Protein AF-A0A6F9B3K7-F1 (afdb_monomer_lite)

Secondary structure (DSSP, 8-state):
-HHHHHHHT--PPPPPHHHHHHHHTT--HHHIIIIIIHHH-S---TTSTTTTS-S-PPSTTEEEEEEEEEEEETTEEEEEEEEEEEESTT-S--EEEEEE------PPPTT-PPP--IIIIIHHHHHHHHHTT--SS-EEEEEES--S-SSS-BTTB-

Sequence (158 aa):
MEHLSVQIGHKPSTLSSSDITRVLSHTDLNQMWQRDLRPLLVSRYPISAAHLEHPGSPRAGWDVKEDTFESHTPYGPMTFNNIIATLNPSAKRRLVLACHYDSKYYPPQWHGREFLGATDSAVPCAMMLELGSNPNLSLQLLFFDGEEALFQWTSTDS

Radius of gyration: 18.07 Å; chains: 1; bounding box: 39×31×52 Å

Foldseek 3Di:
DVVVVVVVPDDDDDDDPVRVVVVVVLFDVVCLVVPQQVLLQDQQAFPDPSVVVPSDAADPQWDKDWDWDWAQAPVGIGIWIKIKTKHPPVDPDAAEDEAASHWADDPQDPVRDDGRCNVPPSVSRSVVSSVSNDRDGTYMYMHGHQPAFNPDDDPRRD

pLDDT: mean 87.32, std 11.08, range [49.41, 98.12]

Structure (mmCIF, N/CA/C/O backbone):
data_AF-A0A6F9B3K7-F1
#
_entry.id   AF-A0A6F9B3K7-F1
#
loop_
_atom_site.group_PDB
_atom_site.id
_atom_site.type_symbol
_atom_site.label_atom_id
_atom_site.label_alt_id
_atom_site.label_comp_id
_atom_site.label_asym_id
_atom_site.label_entity_id
_atom_site.label_seq_id
_atom_site.pdbx_PDB_ins_code
_atom_site.Cartn_x
_atom_site.Cartn_y
_atom_site.Cartn_z
_atom_site.occupancy
_atom_site.B_iso_or_equiv
_atom_site.auth_seq_id
_atom_site.auth_comp_id
_atom_site.auth_asym_id
_atom_site.auth_atom_id
_atom_site.pdbx_PDB_model_num
ATOM 1 N N . MET A 1 1 ? 6.388 15.200 24.814 1.00 49.41 1 MET A N 1
ATOM 2 C CA . MET A 1 1 ? 6.540 14.109 25.807 1.00 49.41 1 MET A CA 1
ATOM 3 C C . MET A 1 1 ? 5.223 13.389 26.114 1.00 49.41 1 MET A C 1
ATOM 5 O O . MET A 1 1 ? 5.245 12.172 26.202 1.00 49.41 1 MET A O 1
ATOM 9 N N . GLU A 1 2 ? 4.082 14.082 26.200 1.00 56.59 2 GLU A N 1
ATOM 10 C CA . GLU A 1 2 ? 2.778 13.498 26.587 1.00 56.59 2 GLU A CA 1
ATOM 11 C C . GLU A 1 2 ? 2.146 12.527 25.559 1.00 56.59 2 GLU A C 1
ATOM 13 O O . GLU A 1 2 ? 1.452 11.591 25.932 1.00 56.59 2 GLU A O 1
ATOM 18 N N . HIS A 1 3 ? 2.417 12.680 24.257 1.00 54.09 3 HIS A N 1
ATOM 19 C CA . HIS A 1 3 ? 1.886 11.764 23.230 1.00 54.09 3 HIS A CA 1
ATOM 20 C C . HIS A 1 3 ? 2.595 10.396 23.187 1.00 54.09 3 HIS A C 1
ATOM 22 O O . HIS A 1 3 ? 1.950 9.377 22.935 1.00 54.09 3 HIS A O 1
ATOM 28 N N . LEU A 1 4 ? 3.906 10.361 23.463 1.00 59.66 4 LEU A N 1
ATOM 29 C CA . LEU A 1 4 ? 4.708 9.129 23.479 1.00 59.66 4 LEU A CA 1
ATOM 30 C C . LEU A 1 4 ? 4.330 8.218 24.655 1.00 59.66 4 LEU A C 1
ATOM 32 O O . LEU A 1 4 ? 4.249 7.003 24.486 1.00 59.66 4 LEU A O 1
ATOM 36 N N . SER A 1 5 ? 4.035 8.789 25.827 1.00 62.00 5 SER A N 1
ATOM 37 C CA . SER A 1 5 ? 3.675 8.014 27.022 1.00 62.00 5 SER A CA 1
ATOM 38 C C . SER A 1 5 ? 2.374 7.220 26.846 1.00 62.00 5 SER A C 1
ATOM 40 O O . SER A 1 5 ? 2.282 6.083 27.305 1.00 62.00 5 SER A O 1
ATOM 42 N N . VAL A 1 6 ? 1.390 7.763 26.120 1.00 67.94 6 VAL A N 1
ATOM 43 C CA . VAL A 1 6 ? 0.101 7.091 25.869 1.00 67.94 6 VAL A CA 1
ATOM 44 C C . VAL A 1 6 ? 0.221 5.972 24.823 1.00 67.94 6 VAL A C 1
ATOM 46 O O . VAL A 1 6 ? -0.497 4.976 24.908 1.00 67.94 6 VAL A O 1
ATOM 49 N N . GLN A 1 7 ? 1.126 6.092 23.842 1.00 71.00 7 GLN A N 1
ATOM 50 C CA . GLN A 1 7 ? 1.404 4.999 22.901 1.00 71.00 7 GLN A CA 1
ATOM 51 C C . GLN A 1 7 ? 2.060 3.811 23.605 1.00 71.00 7 GLN A C 1
ATOM 53 O O . GLN A 1 7 ? 1.611 2.682 23.429 1.00 71.00 7 GLN A O 1
ATOM 58 N N . ILE A 1 8 ? 3.075 4.076 24.429 1.00 82.44 8 ILE A N 1
ATOM 59 C CA . ILE A 1 8 ? 3.829 3.044 25.151 1.00 82.44 8 ILE A CA 1
ATOM 60 C C . ILE A 1 8 ? 2.938 2.318 26.176 1.00 82.44 8 ILE A C 1
ATOM 62 O O . ILE A 1 8 ? 3.109 1.126 26.409 1.00 82.44 8 ILE A O 1
ATOM 66 N N . GLY A 1 9 ? 1.952 3.011 26.755 1.00 85.81 9 GLY A N 1
ATOM 67 C CA . GLY A 1 9 ? 0.989 2.424 27.692 1.00 85.81 9 GLY A CA 1
ATOM 68 C C . GLY A 1 9 ? -0.206 1.699 27.057 1.00 85.81 9 GLY A C 1
ATOM 69 O O . GLY A 1 9 ? -1.027 1.149 27.793 1.00 85.81 9 GLY A O 1
ATOM 70 N N . HIS A 1 10 ? -0.356 1.706 25.726 1.00 85.62 10 HIS A N 1
ATOM 71 C CA . HIS A 1 10 ? -1.509 1.094 25.061 1.00 85.62 10 HIS A CA 1
ATOM 72 C C . HIS A 1 10 ? -1.480 -0.436 25.186 1.00 85.62 10 HIS A C 1
ATOM 74 O O . HIS A 1 10 ? -0.474 -1.071 24.876 1.00 85.62 10 HIS A O 1
ATOM 80 N N . LYS A 1 11 ? -2.601 -1.042 25.592 1.00 88.94 11 LYS A N 1
ATOM 81 C CA . LYS A 1 11 ? -2.744 -2.500 25.710 1.00 88.94 11 LYS A CA 1
ATOM 82 C C . LYS A 1 11 ? -3.744 -3.025 24.678 1.00 88.94 11 LYS A C 1
ATOM 84 O O . LYS A 1 11 ? -4.785 -2.394 24.491 1.00 88.94 11 LYS A O 1
ATOM 89 N N . PRO A 1 12 ? -3.468 -4.162 24.018 1.00 88.56 12 PRO A N 1
ATOM 90 C CA . PRO A 1 12 ? -4.458 -4.802 23.165 1.00 88.56 12 PRO A CA 1
ATOM 91 C C . PRO A 1 12 ? -5.654 -5.264 24.006 1.00 88.56 12 PRO A C 1
ATOM 93 O O . PRO A 1 12 ? -5.498 -5.659 25.162 1.00 88.56 12 PRO A O 1
ATOM 96 N N . SER A 1 13 ? -6.845 -5.230 23.414 1.00 89.19 13 SER A N 1
ATOM 97 C CA . SER A 1 13 ? -8.028 -5.886 23.973 1.00 89.19 13 SER A CA 1
ATOM 98 C C . SER A 1 13 ? -8.194 -7.236 23.289 1.00 89.19 13 SER A C 1
ATOM 100 O O . SER A 1 13 ? -8.336 -7.295 22.068 1.00 89.19 13 SER A O 1
ATOM 102 N N . THR A 1 14 ? -8.129 -8.319 24.059 1.00 93.06 14 THR A N 1
ATOM 103 C CA . THR A 1 14 ? -8.268 -9.677 23.523 1.00 93.06 14 THR A CA 1
ATOM 104 C C . THR A 1 14 ? -9.715 -9.939 23.126 1.00 93.06 14 THR A C 1
ATOM 106 O O . THR A 1 14 ? -10.632 -9.685 23.905 1.00 93.06 14 THR A O 1
ATOM 109 N N . LEU A 1 15 ? -9.913 -10.465 21.919 1.00 91.81 15 LEU A N 1
ATOM 110 C CA . LEU A 1 15 ? -11.227 -10.849 21.416 1.00 91.81 15 LEU A CA 1
ATOM 111 C C . LEU A 1 15 ? -11.664 -12.194 22.004 1.00 91.81 15 LEU A C 1
ATOM 113 O O . LEU A 1 15 ? -10.858 -13.118 22.133 1.00 91.81 15 LEU A O 1
ATOM 117 N N . SER A 1 16 ? -12.951 -12.319 22.325 1.00 96.38 16 SER A N 1
ATOM 118 C CA . SER A 1 16 ? -13.556 -13.616 22.640 1.00 96.38 16 SER A CA 1
ATOM 119 C C . SER A 1 16 ? -13.739 -14.468 21.374 1.00 96.38 16 SER A C 1
ATOM 121 O O . SER A 1 16 ? -13.662 -13.969 20.251 1.00 96.38 16 SER A O 1
ATOM 123 N N . SER A 1 17 ? -14.038 -15.762 21.516 1.00 96.56 17 SER A N 1
ATOM 124 C CA . SER A 1 17 ? -14.309 -16.634 20.360 1.00 96.56 17 SER A CA 1
ATOM 125 C C . SER A 1 17 ? -15.505 -16.164 19.516 1.00 96.56 17 SER A C 1
ATOM 127 O O . SER A 1 17 ? -15.486 -16.297 18.290 1.00 96.56 17 SER A O 1
ATOM 129 N N . SER A 1 18 ? -16.535 -15.584 20.143 1.00 95.69 18 SER A N 1
ATOM 130 C CA . SER A 1 18 ? -17.679 -15.008 19.425 1.00 95.69 18 SER A CA 1
ATOM 131 C C . SER A 1 18 ? -17.296 -13.722 18.693 1.00 95.69 18 SER A C 1
ATOM 133 O O . SER A 1 18 ? -17.736 -13.521 17.562 1.00 95.69 18 SER A O 1
ATOM 135 N N . ASP A 1 19 ? -16.428 -12.891 19.278 1.00 92.12 19 ASP A N 1
ATOM 136 C CA . ASP A 1 19 ? -15.884 -11.712 18.600 1.00 92.12 19 ASP A CA 1
ATOM 137 C C . ASP A 1 19 ? -15.052 -12.093 17.379 1.00 92.12 19 ASP A C 1
ATOM 139 O O . ASP A 1 19 ? -15.234 -11.497 16.321 1.00 92.12 19 ASP A O 1
ATOM 143 N N . ILE A 1 20 ? -14.188 -13.106 17.496 1.00 92.50 20 ILE A N 1
ATOM 144 C CA . ILE A 1 20 ? -13.392 -13.617 16.372 1.00 92.50 20 ILE A CA 1
ATOM 145 C C . ILE A 1 20 ? -14.318 -14.093 15.252 1.00 92.50 20 ILE A C 1
ATOM 147 O O . ILE A 1 20 ? -14.153 -13.688 14.106 1.00 92.50 20 ILE A O 1
ATOM 151 N N . THR A 1 21 ? -15.334 -14.891 15.586 1.00 93.56 21 THR A N 1
ATOM 152 C CA . THR A 1 21 ? -16.307 -15.392 14.600 1.00 93.56 21 THR A CA 1
ATOM 153 C C . THR A 1 21 ? -17.037 -14.242 13.904 1.00 93.56 21 THR A C 1
ATOM 155 O O . THR A 1 21 ? -17.187 -14.247 12.684 1.00 93.56 21 THR A O 1
ATOM 158 N N . ARG A 1 22 ? -17.444 -13.216 14.662 1.00 89.44 22 ARG A N 1
ATOM 159 C CA . ARG A 1 22 ? -18.087 -12.015 14.121 1.00 89.44 22 ARG A CA 1
ATOM 160 C C . ARG A 1 22 ? -17.151 -11.235 13.199 1.00 89.44 22 ARG A C 1
ATOM 162 O O . ARG A 1 22 ? -17.567 -10.877 12.105 1.00 89.44 22 ARG A O 1
ATOM 169 N N . VAL A 1 23 ? -15.903 -10.995 13.598 1.00 86.75 23 VAL A N 1
ATOM 170 C CA . VAL A 1 23 ? -14.919 -10.283 12.762 1.00 86.75 23 VAL A CA 1
ATOM 171 C C . VAL A 1 23 ? -14.677 -11.044 11.461 1.00 86.75 23 VAL A C 1
ATOM 173 O O . VAL A 1 23 ? -14.765 -10.446 10.395 1.00 86.75 23 VAL A O 1
ATOM 176 N N . LEU A 1 24 ? -14.469 -12.361 11.539 1.00 88.44 24 LEU A N 1
ATOM 177 C CA . LEU A 1 24 ? -14.272 -13.206 10.360 1.00 88.44 24 LEU A CA 1
ATOM 178 C C . LEU A 1 24 ? -15.497 -13.227 9.434 1.00 88.44 24 LEU A C 1
ATOM 180 O O . LEU A 1 24 ? -15.326 -13.304 8.224 1.00 88.44 24 LEU A O 1
ATOM 184 N N . SER A 1 25 ? -16.720 -13.102 9.964 1.00 89.69 25 SER A N 1
ATOM 185 C CA . SER A 1 25 ? -17.935 -13.047 9.131 1.00 89.69 25 SER A CA 1
ATOM 186 C C . SER A 1 25 ? -18.050 -11.791 8.259 1.00 89.69 25 SER A C 1
ATOM 188 O O . SER A 1 25 ? -18.876 -11.756 7.350 1.00 89.69 25 SER A O 1
ATOM 190 N N . HIS A 1 26 ? -17.234 -10.766 8.522 1.00 85.75 26 HIS A N 1
ATOM 191 C CA . HIS A 1 26 ? -17.170 -9.555 7.707 1.00 85.75 26 HIS A CA 1
ATOM 192 C C . HIS A 1 26 ? -16.122 -9.626 6.590 1.00 85.75 26 HIS A C 1
ATOM 194 O O . HIS A 1 26 ? -16.037 -8.677 5.815 1.00 85.75 26 HIS A O 1
ATOM 200 N N . THR A 1 27 ? -15.355 -10.717 6.504 1.00 88.25 27 THR A N 1
ATOM 201 C CA . THR A 1 27 ? -14.358 -10.929 5.452 1.00 88.25 27 THR A CA 1
ATOM 202 C C . THR A 1 27 ? -14.888 -11.888 4.392 1.00 88.25 27 THR A C 1
ATOM 204 O O . THR A 1 27 ? -15.342 -12.986 4.712 1.00 88.25 27 THR A O 1
ATOM 207 N N . ASP A 1 28 ? -14.779 -11.507 3.121 1.00 90.56 28 ASP A N 1
ATOM 208 C CA . ASP A 1 28 ? -15.141 -12.355 1.981 1.00 90.56 28 ASP A CA 1
ATOM 209 C C . ASP A 1 28 ? -13.962 -12.462 1.008 1.00 90.56 28 ASP A C 1
ATOM 211 O O . ASP A 1 28 ? -13.710 -11.579 0.189 1.00 90.56 28 ASP A O 1
ATOM 215 N N . LEU A 1 29 ? -13.243 -13.587 1.076 1.00 92.38 29 LEU A N 1
ATOM 216 C CA . LEU A 1 29 ? -12.055 -13.826 0.252 1.00 92.38 29 LEU A CA 1
ATOM 217 C C . LEU A 1 29 ? -12.362 -13.891 -1.248 1.00 92.38 29 LEU A C 1
ATOM 219 O O . LEU A 1 29 ? -11.508 -13.528 -2.055 1.00 92.38 29 LEU A O 1
ATOM 223 N N . ASN A 1 30 ? -13.561 -14.334 -1.638 1.00 95.31 30 ASN A N 1
ATOM 224 C CA . ASN A 1 30 ? -13.939 -14.369 -3.049 1.00 95.31 30 ASN A CA 1
ATOM 225 C C . ASN A 1 30 ? -14.184 -12.952 -3.567 1.00 95.31 30 ASN A C 1
ATOM 227 O O . ASN A 1 30 ? -13.765 -12.624 -4.679 1.00 95.31 30 ASN A O 1
ATOM 231 N N . GLN A 1 31 ? -14.819 -12.100 -2.758 1.00 91.75 31 GLN A N 1
ATOM 232 C CA . GLN A 1 31 ? -14.960 -10.686 -3.093 1.00 91.75 31 GLN A CA 1
ATOM 233 C C . GLN A 1 31 ? -13.618 -9.963 -3.097 1.00 91.75 31 GLN A C 1
ATOM 235 O O . GLN A 1 31 ? -13.344 -9.275 -4.075 1.00 91.75 31 GLN A O 1
ATOM 240 N N . MET A 1 32 ? -12.767 -10.160 -2.086 1.00 92.44 32 MET A N 1
ATOM 241 C CA . MET A 1 32 ? -11.415 -9.591 -2.059 1.00 92.44 32 MET A CA 1
ATOM 242 C C . MET A 1 32 ? -10.625 -10.008 -3.306 1.00 92.44 32 MET A C 1
ATOM 244 O O . MET A 1 32 ? -9.988 -9.178 -3.950 1.00 92.44 32 MET A O 1
ATOM 248 N N . TRP A 1 33 ? -10.712 -11.281 -3.710 1.00 95.19 33 TRP A N 1
ATOM 249 C CA . TRP A 1 33 ? -10.058 -11.766 -4.924 1.00 95.19 33 TRP A CA 1
ATOM 250 C C . TRP A 1 33 ? -10.544 -11.035 -6.180 1.00 95.19 33 TRP A C 1
ATOM 252 O O . TRP A 1 33 ? -9.729 -10.549 -6.959 1.00 95.19 33 TRP A O 1
ATOM 262 N N . GLN A 1 34 ? -11.860 -10.970 -6.405 1.00 94.19 34 GLN A N 1
ATOM 263 C CA . GLN A 1 34 ? -12.409 -10.408 -7.645 1.00 94.19 34 GLN A CA 1
ATOM 264 C C . GLN A 1 34 ? -12.324 -8.882 -7.700 1.00 94.19 34 GLN A C 1
ATOM 266 O O . GLN A 1 34 ? -12.068 -8.336 -8.770 1.00 94.19 34 GLN A O 1
ATOM 271 N N . A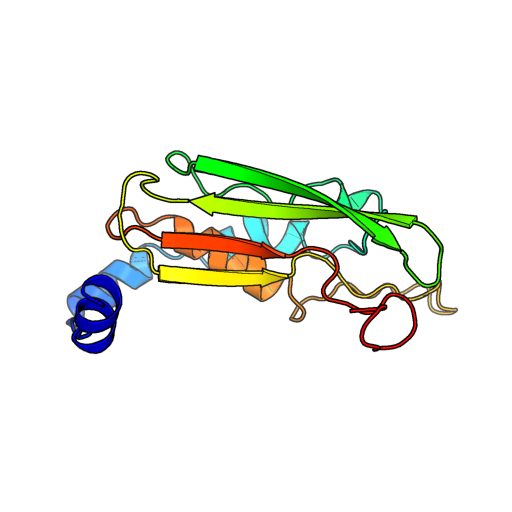RG A 1 35 ? -12.579 -8.212 -6.573 1.00 90.12 35 ARG A N 1
ATOM 272 C CA . ARG A 1 35 ? -12.691 -6.753 -6.487 1.00 90.12 35 ARG A CA 1
ATOM 273 C C . ARG A 1 35 ? -11.344 -6.079 -6.275 1.00 90.12 35 ARG A C 1
ATOM 275 O O . ARG A 1 35 ? -11.108 -5.055 -6.898 1.00 90.12 35 ARG A O 1
ATOM 282 N N . ASP A 1 36 ? -10.498 -6.642 -5.412 1.00 91.62 36 ASP A N 1
ATOM 283 C CA . ASP A 1 36 ? -9.320 -5.935 -4.905 1.00 91.62 36 ASP A CA 1
ATOM 284 C C . ASP A 1 36 ? -8.021 -6.537 -5.462 1.00 91.62 36 ASP A C 1
ATOM 286 O O . ASP A 1 36 ? -7.185 -5.813 -5.985 1.00 91.62 36 ASP A O 1
ATOM 290 N N . LEU A 1 37 ? -7.843 -7.864 -5.430 1.00 94.94 37 LEU A N 1
ATOM 291 C CA . LEU A 1 37 ? -6.580 -8.483 -5.860 1.00 94.94 37 LEU A CA 1
ATOM 292 C C . LEU A 1 37 ? -6.453 -8.617 -7.380 1.00 94.94 37 LEU A C 1
ATOM 294 O O . LEU A 1 37 ? -5.432 -8.248 -7.952 1.00 94.94 37 LEU A O 1
ATOM 298 N N . ARG A 1 38 ? -7.461 -9.178 -8.055 1.00 95.31 38 ARG A N 1
ATOM 299 C CA . ARG A 1 38 ? -7.384 -9.471 -9.493 1.00 95.31 38 ARG A CA 1
ATOM 300 C C . ARG A 1 38 ? -7.081 -8.230 -10.349 1.00 95.31 38 ARG A C 1
ATOM 302 O O . ARG A 1 38 ? -6.269 -8.385 -11.260 1.00 95.31 38 ARG A O 1
ATOM 309 N N . PRO A 1 39 ? -7.658 -7.039 -10.089 1.00 93.44 39 PRO A N 1
ATOM 310 C CA . PRO A 1 39 ? -7.302 -5.827 -10.832 1.00 93.44 39 PRO A CA 1
ATOM 311 C C . PRO A 1 39 ? -5.848 -5.390 -10.629 1.00 93.44 39 PRO A C 1
ATOM 313 O O . PRO A 1 39 ? -5.247 -4.848 -11.548 1.00 93.44 39 PRO A O 1
ATOM 316 N N . LEU A 1 40 ? -5.263 -5.679 -9.463 1.00 94.19 40 LEU A N 1
ATOM 317 C CA . LEU A 1 40 ? -3.871 -5.344 -9.161 1.00 94.19 40 LEU A CA 1
ATOM 318 C C . LEU A 1 40 ? -2.868 -6.294 -9.821 1.00 94.19 40 LEU A C 1
ATOM 320 O O . LEU A 1 40 ? -1.701 -5.940 -9.926 1.00 94.19 40 LEU A O 1
ATOM 324 N N . LEU A 1 41 ? -3.275 -7.483 -10.283 1.00 95.50 41 LEU A N 1
ATOM 325 C CA . LEU A 1 41 ? -2.388 -8.471 -10.922 1.00 95.50 41 LEU A CA 1
ATOM 326 C C . LEU A 1 41 ? -2.059 -8.109 -12.383 1.00 95.50 41 LEU A C 1
ATOM 328 O O . LEU A 1 41 ? -2.280 -8.890 -13.309 1.00 95.50 41 LEU A O 1
ATOM 332 N N . VAL A 1 42 ? -1.501 -6.916 -12.557 1.00 93.88 42 VAL A N 1
ATOM 333 C CA . VAL A 1 42 ? -1.017 -6.308 -13.799 1.00 93.88 42 VAL A CA 1
ATOM 334 C C . VAL A 1 42 ? 0.379 -5.721 -13.561 1.00 93.88 42 VAL A C 1
ATOM 336 O O . VAL A 1 42 ? 0.766 -5.497 -12.411 1.00 93.88 42 VAL A O 1
ATOM 339 N N . SER A 1 43 ? 1.146 -5.478 -14.627 1.00 93.81 43 SER A N 1
ATOM 340 C CA . SER A 1 43 ? 2.402 -4.729 -14.511 1.00 93.81 43 SER A CA 1
ATOM 341 C C . SER A 1 43 ? 2.094 -3.259 -14.226 1.00 93.81 43 SER A C 1
ATOM 343 O O . SER A 1 43 ? 1.393 -2.614 -15.002 1.00 93.81 43 SER A O 1
ATOM 345 N N . ARG A 1 44 ? 2.587 -2.761 -13.093 1.00 94.69 44 ARG A N 1
ATOM 346 C CA . ARG A 1 44 ? 2.227 -1.465 -12.498 1.00 94.69 44 ARG A CA 1
ATOM 347 C C . ARG A 1 44 ? 3.449 -0.758 -11.901 1.00 94.69 44 ARG A C 1
ATOM 349 O O . ARG A 1 44 ? 3.379 -0.156 -10.837 1.00 94.69 44 ARG A O 1
ATOM 356 N N . TYR A 1 45 ? 4.597 -0.881 -12.565 1.00 92.81 45 TYR A N 1
ATOM 357 C CA . TYR A 1 45 ? 5.782 -0.090 -12.220 1.00 92.81 45 TYR A CA 1
ATOM 358 C C . TYR A 1 45 ? 5.493 1.405 -12.439 1.00 92.81 45 TYR A C 1
ATOM 360 O O . TYR A 1 45 ? 4.626 1.712 -13.276 1.00 92.81 45 TYR A O 1
ATOM 368 N N . PRO A 1 46 ? 6.197 2.323 -11.744 1.00 88.31 46 PRO A N 1
ATOM 369 C CA . PRO A 1 46 ? 6.025 3.763 -11.938 1.00 88.31 46 PRO A CA 1
ATOM 370 C C . PRO A 1 46 ? 6.020 4.102 -13.429 1.00 88.31 46 PRO A C 1
ATOM 372 O O . PRO A 1 46 ? 6.779 3.482 -14.161 1.00 88.31 46 PRO A O 1
ATOM 375 N N . ILE A 1 47 ? 5.166 5.021 -13.894 1.00 77.50 47 ILE A N 1
ATOM 376 C CA . ILE A 1 47 ? 4.970 5.439 -15.308 1.00 77.50 47 ILE A CA 1
ATOM 377 C C . ILE A 1 47 ? 4.247 4.458 -16.252 1.00 77.50 47 ILE A C 1
ATOM 379 O O . ILE A 1 47 ? 3.944 4.826 -17.392 1.00 77.50 47 ILE A O 1
ATOM 383 N N . SER A 1 48 ? 3.950 3.226 -15.836 1.00 79.75 48 SER A N 1
ATOM 384 C CA . SER A 1 48 ? 3.139 2.315 -16.658 1.00 79.75 48 SER A CA 1
ATOM 385 C C . SER A 1 48 ? 1.670 2.766 -16.728 1.00 79.75 48 SER A C 1
ATOM 387 O O . SER A 1 48 ? 1.149 3.403 -15.818 1.00 79.75 48 SER A O 1
ATOM 389 N N . ALA A 1 49 ? 0.955 2.420 -17.805 1.00 77.56 49 ALA A N 1
ATOM 390 C CA . ALA A 1 49 ? -0.446 2.830 -17.961 1.00 77.56 49 ALA A CA 1
ATOM 391 C C . ALA A 1 49 ? -1.353 2.306 -16.831 1.00 77.56 49 ALA A C 1
ATOM 393 O O . ALA A 1 49 ? -2.276 3.001 -16.424 1.00 77.56 49 ALA A O 1
ATOM 394 N N . ALA A 1 50 ? -1.071 1.107 -16.311 1.00 72.69 50 ALA A N 1
ATOM 395 C CA . ALA A 1 50 ? -1.831 0.521 -15.211 1.00 72.69 50 ALA A CA 1
ATOM 396 C C . ALA A 1 50 ? -1.453 1.103 -13.840 1.00 72.69 50 ALA A C 1
ATOM 398 O O . ALA A 1 50 ? -2.271 1.076 -12.934 1.00 72.69 50 ALA A O 1
ATOM 399 N N . HIS A 1 51 ? -0.243 1.649 -13.684 1.00 77.19 51 HIS A N 1
ATOM 400 C CA . HIS A 1 51 ? 0.172 2.372 -12.474 1.00 77.19 51 HIS A CA 1
ATOM 401 C C . HIS A 1 51 ? -0.614 3.671 -12.271 1.00 77.19 51 HIS A C 1
ATOM 403 O O . HIS A 1 51 ? -0.931 4.034 -11.143 1.00 77.19 51 HIS A O 1
ATOM 409 N N . LEU A 1 52 ? -1.011 4.315 -13.371 1.00 62.72 52 LEU A N 1
ATOM 410 C CA . LEU A 1 52 ? -1.900 5.479 -13.341 1.00 62.72 52 LEU A CA 1
ATOM 411 C C . LEU A 1 52 ? -3.327 5.127 -12.893 1.00 62.72 52 LEU A C 1
ATOM 413 O O . LEU A 1 52 ? -4.088 6.018 -12.516 1.00 62.72 52 LEU A O 1
ATOM 417 N N . GLU A 1 53 ? -3.705 3.847 -12.930 1.00 66.12 53 GLU A N 1
ATOM 418 C CA . GLU A 1 53 ? -4.943 3.390 -12.316 1.00 66.12 53 GLU A CA 1
ATOM 419 C C . GLU A 1 53 ? -4.673 3.091 -10.838 1.00 66.12 53 GLU A C 1
ATOM 421 O O . GLU A 1 53 ? -4.033 2.104 -10.480 1.00 66.12 53 GLU A O 1
ATOM 426 N N . HIS A 1 54 ? -5.147 3.983 -9.961 1.00 68.38 54 HIS A N 1
ATOM 427 C CA . HIS A 1 54 ? -5.011 3.829 -8.514 1.00 68.38 54 HIS A CA 1
ATOM 428 C C . HIS A 1 54 ? -5.458 2.427 -8.055 1.00 68.38 54 HIS A C 1
ATOM 430 O O . HIS A 1 54 ? -6.473 1.932 -8.553 1.00 68.38 54 HIS A O 1
ATOM 436 N N . PRO A 1 55 ? -4.830 1.832 -7.018 1.00 68.88 55 PRO A N 1
ATOM 437 C CA . PRO A 1 55 ? -5.212 0.540 -6.437 1.00 68.88 55 PRO A CA 1
ATOM 438 C C . PRO A 1 55 ? -6.641 0.479 -5.853 1.00 68.88 55 PRO A C 1
ATOM 440 O O . PRO A 1 55 ? -7.023 -0.519 -5.248 1.00 68.88 55 PRO A O 1
ATOM 443 N N . GLY A 1 56 ? -7.444 1.529 -6.035 1.00 68.06 56 GLY A N 1
ATOM 444 C CA . GLY A 1 56 ? -8.760 1.726 -5.453 1.00 68.06 56 GLY A CA 1
ATOM 445 C C . GLY A 1 56 ? -8.698 2.547 -4.167 1.00 68.06 56 GLY A C 1
ATOM 446 O O . GLY A 1 56 ? -7.666 2.659 -3.508 1.00 68.06 56 GLY A O 1
ATOM 447 N N . SER A 1 57 ? -9.829 3.142 -3.793 1.00 65.69 57 SER A N 1
ATOM 448 C CA . SER A 1 57 ? -10.009 3.738 -2.470 1.00 65.69 57 SER A CA 1
ATOM 449 C C . SER A 1 57 ? -10.702 2.739 -1.541 1.00 65.69 57 SER A C 1
ATOM 451 O O . SER A 1 57 ? -11.587 2.004 -1.996 1.00 65.69 57 SER A O 1
ATOM 453 N N . PRO A 1 58 ? -10.421 2.757 -0.227 1.00 66.94 58 PRO A N 1
ATOM 454 C CA . PRO A 1 58 ? -11.295 2.111 0.746 1.00 66.94 58 PRO A CA 1
ATOM 455 C C . PRO A 1 58 ? -12.751 2.588 0.589 1.00 66.94 58 PRO A C 1
ATOM 457 O O . PRO A 1 58 ? -13.024 3.630 -0.013 1.00 66.94 58 PRO A O 1
ATOM 460 N N . ARG A 1 59 ? -13.705 1.818 1.127 1.00 67.50 59 ARG A N 1
ATOM 461 C CA . ARG A 1 59 ? -15.151 2.115 1.049 1.00 67.50 59 ARG A CA 1
ATOM 462 C C . ARG A 1 59 ? -15.501 3.521 1.574 1.00 67.50 59 ARG A C 1
ATOM 464 O O . ARG A 1 59 ? -14.704 4.175 2.234 1.00 67.50 59 ARG A O 1
ATOM 471 N N . ALA A 1 60 ? -16.726 3.986 1.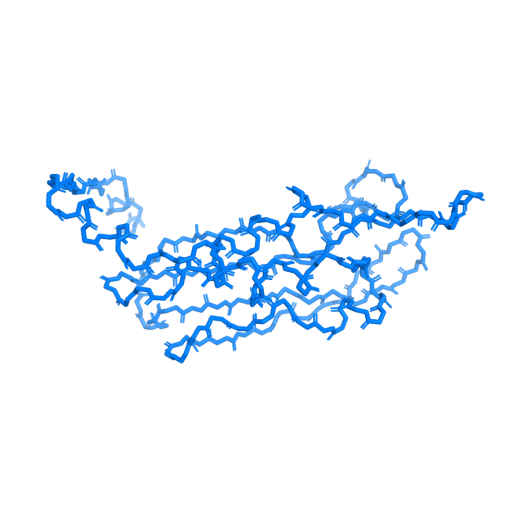312 1.00 66.69 60 ALA A N 1
ATOM 472 C CA . ALA A 1 60 ? -17.210 5.296 1.762 1.00 66.69 60 ALA A CA 1
ATOM 473 C C . ALA A 1 60 ? -16.919 5.568 3.257 1.00 66.69 60 ALA A C 1
ATOM 475 O O . ALA A 1 60 ? -17.144 4.704 4.104 1.00 66.69 60 ALA A O 1
ATOM 476 N N . GLY A 1 61 ? -16.448 6.780 3.574 1.00 79.31 61 GLY A N 1
ATOM 477 C CA . GLY A 1 61 ? -16.126 7.218 4.943 1.00 79.31 61 GLY A CA 1
ATOM 478 C C . GLY A 1 61 ? -14.637 7.453 5.227 1.00 79.31 61 GLY A C 1
ATOM 479 O O . GLY A 1 61 ? -14.296 7.898 6.324 1.00 79.31 61 GLY A O 1
ATOM 480 N N . TRP A 1 62 ? -13.764 7.196 4.253 1.00 87.62 62 TRP A N 1
ATOM 481 C CA . TRP A 1 62 ? -12.333 7.492 4.327 1.00 87.62 62 TRP A CA 1
ATOM 482 C C . TRP A 1 62 ? -12.002 8.838 3.668 1.00 87.62 62 TRP A C 1
ATOM 484 O O . TRP A 1 62 ? -12.533 9.160 2.608 1.00 87.62 62 TRP A O 1
ATOM 494 N N . ASP A 1 63 ? -11.111 9.613 4.291 1.00 90.62 63 ASP A N 1
ATOM 495 C CA . ASP A 1 63 ? -10.475 10.791 3.685 1.00 90.62 63 ASP A CA 1
ATOM 496 C C . ASP A 1 63 ? -9.249 10.317 2.906 1.00 90.62 63 ASP A C 1
ATOM 498 O O . ASP A 1 63 ? -8.280 9.854 3.512 1.00 90.62 63 ASP A O 1
ATOM 502 N N . VAL A 1 64 ? -9.321 10.362 1.577 1.00 91.38 64 VAL A N 1
ATOM 503 C CA . VAL A 1 64 ? -8.246 9.900 0.693 1.00 91.38 64 VAL A CA 1
ATOM 504 C C . VAL A 1 64 ? -7.491 11.105 0.160 1.00 91.38 64 VAL A C 1
ATOM 506 O O . VAL A 1 64 ? -8.093 12.043 -0.361 1.00 91.38 64 VAL A O 1
ATOM 509 N N . LYS A 1 65 ? -6.169 11.074 0.312 1.00 93.00 65 LYS A N 1
ATOM 510 C CA . LYS A 1 65 ? -5.250 12.083 -0.205 1.00 93.00 65 LYS A CA 1
ATOM 511 C C . LYS A 1 65 ? -4.155 11.428 -1.017 1.00 93.00 65 LYS A C 1
ATOM 513 O O . LYS A 1 65 ? -3.743 10.308 -0.727 1.00 93.00 65 LYS A O 1
ATOM 518 N N . GLU A 1 66 ? -3.675 12.189 -1.977 1.00 93.38 66 GLU A N 1
ATOM 519 C CA . GLU A 1 66 ? -2.539 11.856 -2.814 1.00 93.38 66 GLU A CA 1
ATOM 520 C C . GLU A 1 66 ? -1.355 12.730 -2.408 1.00 93.38 66 GLU A C 1
ATOM 522 O O . GLU A 1 66 ? -1.514 13.925 -2.134 1.00 93.38 66 GLU A O 1
ATOM 527 N N . ASP A 1 67 ? -0.187 12.111 -2.320 1.00 95.31 67 ASP A N 1
ATOM 528 C CA . ASP A 1 67 ? 1.093 12.767 -2.090 1.00 95.31 67 ASP A CA 1
ATOM 529 C C . ASP A 1 67 ? 1.964 12.523 -3.323 1.00 95.31 67 ASP A C 1
ATOM 531 O O . ASP A 1 67 ? 2.652 11.508 -3.448 1.00 95.31 67 ASP A O 1
ATOM 535 N N . THR A 1 68 ? 1.834 13.451 -4.272 1.00 94.56 68 THR A N 1
ATOM 536 C CA . THR A 1 68 ? 2.504 13.411 -5.570 1.00 94.56 68 THR A CA 1
ATOM 537 C C . THR A 1 68 ? 3.788 14.228 -5.535 1.00 94.56 68 THR A C 1
ATOM 539 O O . THR A 1 68 ? 3.772 15.412 -5.187 1.00 94.56 68 THR A O 1
ATOM 542 N N . PHE A 1 69 ? 4.897 13.628 -5.956 1.00 94.56 69 PHE A N 1
ATOM 543 C CA . PHE A 1 69 ? 6.204 14.281 -6.000 1.00 94.56 69 PHE A CA 1
ATOM 544 C C . PHE A 1 69 ? 7.044 13.780 -7.179 1.00 94.56 69 PHE A C 1
ATOM 546 O O . PHE A 1 69 ? 6.750 12.751 -7.780 1.00 94.56 69 PHE A O 1
ATOM 553 N N . GLU A 1 70 ? 8.096 14.521 -7.523 1.00 94.75 70 GLU A N 1
ATOM 554 C CA . GLU A 1 70 ? 9.073 14.126 -8.540 1.00 94.75 70 GLU A CA 1
ATOM 555 C C . GLU A 1 70 ? 10.390 13.718 -7.871 1.00 94.75 70 GLU A C 1
ATOM 557 O O . GLU A 1 70 ? 10.839 14.371 -6.926 1.00 94.75 70 GLU A O 1
ATOM 562 N N . SER A 1 71 ? 11.025 12.658 -8.372 1.00 93.75 71 SER A N 1
ATOM 563 C CA . SER A 1 71 ? 12.360 12.231 -7.947 1.00 93.75 71 SER A CA 1
ATOM 564 C C . SER A 1 71 ? 13.225 11.843 -9.146 1.00 93.75 71 SER A C 1
ATOM 566 O O . SER A 1 71 ? 12.721 11.446 -10.197 1.00 93.75 71 SER A O 1
ATOM 568 N N . HIS A 1 72 ? 14.546 11.964 -8.997 1.00 92.94 72 HIS A N 1
ATOM 569 C CA . HIS A 1 72 ? 15.495 11.490 -10.003 1.00 92.94 72 HIS A CA 1
ATOM 570 C C . HIS A 1 72 ? 15.671 9.977 -9.885 1.00 92.94 72 HIS A C 1
ATOM 572 O O . HIS A 1 72 ? 15.932 9.469 -8.800 1.00 92.94 72 HIS A O 1
ATOM 578 N N . THR A 1 73 ? 15.603 9.284 -11.018 1.00 91.56 73 THR A N 1
ATOM 579 C CA . THR A 1 73 ? 15.797 7.833 -11.119 1.00 91.56 73 THR A CA 1
ATOM 580 C C . THR A 1 73 ? 16.915 7.510 -12.120 1.00 91.56 73 THR A C 1
ATOM 582 O O . THR A 1 73 ? 17.333 8.400 -12.875 1.00 91.56 73 THR A O 1
ATOM 585 N N . PRO A 1 74 ? 17.375 6.248 -12.227 1.00 91.50 74 PRO A N 1
ATOM 586 C CA . PRO A 1 74 ? 18.312 5.835 -13.279 1.00 91.50 74 PRO A CA 1
ATOM 587 C C . PRO A 1 74 ? 17.832 6.113 -14.713 1.00 91.50 74 PRO A C 1
ATOM 589 O O . PRO A 1 74 ? 18.645 6.153 -15.635 1.00 91.50 74 PRO A O 1
ATOM 592 N N . TYR A 1 75 ? 16.527 6.324 -14.907 1.00 90.19 75 TYR A N 1
ATOM 593 C CA . TYR A 1 75 ? 15.904 6.606 -16.201 1.00 90.19 75 TYR A CA 1
ATOM 594 C C . TYR A 1 75 ? 15.497 8.081 -16.373 1.00 90.19 75 TYR A C 1
ATOM 596 O O . TYR A 1 75 ? 14.834 8.424 -17.352 1.00 90.19 75 TYR A O 1
ATOM 604 N N . GLY A 1 76 ? 15.918 8.963 -15.460 1.00 91.44 76 GLY A N 1
ATOM 605 C CA . GLY A 1 76 ? 15.570 10.386 -15.452 1.00 91.44 76 GLY A CA 1
ATOM 606 C C . GLY A 1 76 ? 14.538 10.749 -14.378 1.00 91.44 76 GLY A C 1
ATOM 607 O O . GLY A 1 76 ? 14.208 9.913 -13.533 1.00 91.44 76 GLY A O 1
ATOM 608 N N . PRO A 1 77 ? 14.060 12.005 -14.354 1.00 92.31 77 PRO A N 1
ATOM 609 C CA . PRO A 1 77 ? 13.029 12.428 -13.413 1.00 92.31 77 PRO A CA 1
ATOM 610 C C . PRO A 1 77 ? 11.722 11.664 -13.656 1.00 92.31 77 PRO A C 1
ATOM 612 O O . PRO A 1 77 ? 11.289 11.512 -14.800 1.00 92.31 77 PRO A O 1
ATOM 615 N N . MET A 1 78 ? 11.102 11.184 -12.580 1.00 90.81 78 MET A N 1
ATOM 616 C CA . MET A 1 78 ? 9.813 10.493 -12.598 1.00 90.81 78 MET A CA 1
ATOM 617 C C . MET A 1 78 ? 8.900 11.017 -11.497 1.00 90.81 78 MET A C 1
ATOM 619 O O . MET A 1 78 ? 9.364 11.420 -10.430 1.00 90.81 78 MET A O 1
ATOM 623 N N . THR A 1 79 ? 7.597 10.994 -11.770 1.00 92.62 79 THR A N 1
ATOM 624 C CA . THR A 1 79 ? 6.554 11.324 -10.799 1.00 92.62 79 THR A CA 1
ATOM 625 C C . THR A 1 79 ? 6.105 10.067 -10.067 1.00 92.62 79 THR A C 1
ATOM 627 O O . THR A 1 79 ? 5.816 9.055 -10.701 1.00 92.62 79 THR A O 1
ATOM 630 N N . PHE A 1 80 ? 6.005 10.176 -8.749 1.00 93.44 80 PHE A N 1
ATOM 631 C CA . PHE A 1 80 ? 5.500 9.154 -7.842 1.00 93.44 80 PHE A CA 1
ATOM 632 C C . PHE A 1 80 ? 4.273 9.695 -7.115 1.00 93.44 80 PHE A C 1
ATOM 634 O O . PHE A 1 80 ? 4.161 10.908 -6.912 1.00 93.44 80 PHE A O 1
ATOM 641 N N . ASN A 1 81 ? 3.354 8.814 -6.727 1.00 93.38 81 ASN A N 1
ATOM 642 C CA . ASN A 1 81 ? 2.124 9.204 -6.050 1.00 93.38 81 ASN A CA 1
ATOM 643 C C . ASN A 1 81 ? 1.750 8.243 -4.919 1.00 93.38 81 ASN A C 1
ATOM 645 O O . ASN A 1 81 ? 1.162 7.187 -5.159 1.00 93.38 81 ASN A O 1
ATOM 649 N N . ASN A 1 82 ? 2.043 8.624 -3.676 1.00 95.12 82 ASN A N 1
ATOM 650 C CA . ASN A 1 82 ? 1.594 7.863 -2.514 1.00 95.12 82 ASN A CA 1
ATOM 651 C C . ASN A 1 82 ? 0.098 8.095 -2.273 1.00 95.12 82 ASN A C 1
ATOM 653 O O . ASN A 1 82 ? -0.395 9.218 -2.389 1.00 95.12 82 ASN A O 1
ATOM 657 N N . ILE A 1 83 ? -0.617 7.058 -1.836 1.00 94.00 83 ILE A N 1
ATOM 658 C CA . ILE A 1 83 ? -2.039 7.161 -1.485 1.00 94.00 83 ILE A CA 1
ATOM 659 C C . ILE A 1 83 ? -2.204 7.010 0.020 1.00 94.00 83 ILE A C 1
ATOM 661 O O . ILE A 1 83 ? -1.800 6.016 0.625 1.00 94.00 83 ILE A O 1
ATOM 665 N N . ILE A 1 84 ? -2.847 8.006 0.623 1.00 94.19 84 ILE A N 1
ATOM 666 C CA . ILE A 1 84 ? -3.038 8.135 2.062 1.00 94.19 84 ILE A CA 1
ATOM 667 C C . ILE A 1 84 ? -4.536 8.111 2.345 1.00 94.19 84 ILE A C 1
ATOM 669 O O . ILE A 1 84 ? -5.222 9.125 2.211 1.00 94.19 84 ILE A O 1
ATOM 673 N N . ALA A 1 85 ? -5.056 6.967 2.782 1.00 92.19 85 ALA A N 1
ATOM 674 C CA . ALA A 1 85 ? -6.446 6.853 3.204 1.00 92.19 85 ALA A CA 1
ATOM 675 C C . ALA A 1 85 ? -6.540 6.928 4.729 1.00 92.19 85 ALA A C 1
ATOM 677 O O . ALA A 1 85 ? -5.936 6.135 5.449 1.00 92.19 85 ALA A O 1
ATOM 678 N N . THR A 1 86 ? -7.323 7.874 5.244 1.00 91.25 86 THR A N 1
ATOM 679 C CA . THR A 1 86 ? -7.426 8.152 6.678 1.00 91.25 86 THR A CA 1
ATOM 680 C C . THR A 1 86 ? -8.861 8.020 7.181 1.00 91.25 86 THR A C 1
ATOM 682 O O . THR A 1 86 ? -9.736 8.808 6.821 1.00 91.25 86 THR A O 1
ATOM 685 N N . LEU A 1 87 ? -9.100 7.075 8.092 1.00 87.56 87 LEU A N 1
ATOM 686 C CA . LEU A 1 87 ? -10.361 6.968 8.819 1.00 87.56 87 LEU A CA 1
ATOM 687 C C . LEU A 1 87 ? -10.341 7.917 10.024 1.00 87.56 87 LEU A C 1
ATOM 689 O O . LEU A 1 87 ? -9.428 7.872 10.850 1.00 87.56 87 LEU A O 1
ATOM 693 N N . ASN A 1 88 ? -11.363 8.767 10.148 1.00 86.88 88 ASN A N 1
ATOM 694 C CA . ASN A 1 88 ? -11.469 9.818 11.169 1.00 86.88 88 ASN A CA 1
ATOM 695 C C . ASN A 1 88 ? -10.243 10.768 11.218 1.00 86.88 88 ASN A C 1
ATOM 697 O O . ASN A 1 88 ? -9.420 10.692 12.138 1.00 86.88 88 ASN A O 1
ATOM 701 N N . PRO A 1 89 ? -10.104 11.709 10.265 1.00 87.88 89 PRO A N 1
ATOM 702 C CA . PRO A 1 89 ? -8.964 12.629 10.183 1.00 87.88 89 PRO A CA 1
ATOM 703 C C . PRO A 1 89 ? -8.733 13.513 11.416 1.00 87.88 89 PRO A C 1
ATOM 705 O O . PRO A 1 89 ? -7.620 13.997 11.595 1.00 87.88 89 PRO A O 1
ATOM 708 N N . SER A 1 90 ? -9.715 13.705 12.298 1.00 87.25 90 SER A N 1
ATOM 709 C CA . SER A 1 90 ? -9.537 14.518 13.512 1.00 87.25 90 SER A CA 1
ATOM 710 C C . SER A 1 90 ? -8.924 13.747 14.692 1.00 87.25 90 SER A C 1
ATOM 712 O O . SER A 1 90 ? -8.547 14.355 15.698 1.00 87.25 90 SER A O 1
ATOM 714 N N . ALA A 1 91 ? -8.785 12.419 14.592 1.00 86.12 91 ALA A N 1
ATOM 715 C CA . ALA A 1 91 ? -8.175 11.604 15.637 1.00 86.12 91 ALA A CA 1
ATOM 716 C C . ALA A 1 91 ? -6.698 11.975 15.869 1.00 86.12 91 ALA A C 1
ATOM 718 O O . ALA A 1 91 ? -5.892 12.018 14.942 1.00 86.12 91 ALA A O 1
ATOM 719 N N . LYS A 1 92 ? -6.321 12.177 17.140 1.00 84.69 92 LYS A N 1
ATOM 720 C CA . LYS A 1 92 ? -4.944 12.529 17.548 1.00 84.69 92 LYS A CA 1
ATOM 721 C C . LYS A 1 92 ? -3.934 11.384 17.387 1.00 84.69 92 LYS A C 1
ATOM 723 O O . LYS A 1 92 ? -2.733 11.624 17.426 1.00 84.69 92 LYS A O 1
ATOM 728 N N . ARG A 1 93 ? -4.411 10.138 17.304 1.00 83.56 93 ARG A N 1
ATOM 729 C CA . ARG A 1 93 ? -3.613 8.912 17.158 1.00 83.56 93 ARG A CA 1
ATOM 730 C C . ARG A 1 93 ? -4.327 7.976 16.194 1.00 83.56 93 ARG A C 1
ATOM 732 O O . ARG A 1 93 ? -5.554 7.919 16.206 1.00 83.56 93 ARG A O 1
ATOM 739 N N . ARG A 1 94 ? -3.545 7.231 15.418 1.00 87.06 94 ARG A N 1
ATOM 740 C CA . ARG A 1 94 ? -4.018 6.261 14.428 1.00 87.06 94 ARG A CA 1
ATOM 741 C C . ARG A 1 94 ? -3.112 5.040 14.467 1.00 87.06 94 ARG A C 1
ATOM 743 O O . ARG A 1 94 ? -1.922 5.184 14.746 1.00 87.06 94 ARG A O 1
ATOM 750 N N . LEU A 1 95 ? -3.660 3.868 14.172 1.00 89.50 95 LEU A N 1
ATOM 751 C CA . LEU A 1 95 ? -2.841 2.747 13.715 1.00 89.50 95 LEU A CA 1
ATOM 752 C C . LEU A 1 95 ? -2.580 2.951 12.219 1.00 89.50 95 LEU A C 1
ATOM 754 O O . LEU A 1 95 ? -3.517 3.273 11.493 1.00 89.50 95 LEU A O 1
ATOM 758 N N . VAL A 1 96 ? -1.334 2.796 11.773 1.00 93.94 96 VAL A N 1
ATOM 759 C CA . VAL A 1 96 ? -0.974 2.883 10.351 1.00 93.94 96 VAL A CA 1
ATOM 760 C C . VAL A 1 96 ? -0.659 1.481 9.847 1.00 93.94 96 VAL A C 1
ATOM 762 O O . VAL A 1 96 ? 0.151 0.784 10.457 1.00 93.94 96 VAL A O 1
ATOM 765 N N . LEU A 1 97 ? -1.301 1.078 8.755 1.00 95.06 97 LEU A N 1
ATOM 766 C CA . LEU A 1 97 ? -0.918 -0.085 7.959 1.00 95.06 97 LEU A CA 1
ATOM 767 C C . LEU A 1 97 ? -0.394 0.420 6.621 1.00 95.06 97 LEU A C 1
ATOM 769 O O . LEU A 1 97 ? -0.946 1.373 6.070 1.00 95.06 97 LEU A O 1
ATOM 773 N N . ALA A 1 98 ? 0.663 -0.201 6.115 1.00 97.06 98 ALA A N 1
ATOM 774 C CA . ALA A 1 98 ? 1.296 0.229 4.884 1.00 97.06 98 ALA A CA 1
ATOM 775 C C . ALA A 1 98 ? 1.713 -0.958 4.021 1.00 97.06 98 ALA A C 1
ATOM 777 O O . ALA A 1 98 ? 2.091 -2.011 4.537 1.00 97.06 98 ALA A O 1
ATOM 778 N N . CYS A 1 99 ? 1.670 -0.741 2.716 1.00 97.50 99 CYS A N 1
ATOM 779 C CA . CYS A 1 99 ? 2.307 -1.561 1.698 1.00 97.50 99 CYS A CA 1
ATOM 780 C C . CYS A 1 99 ? 2.730 -0.643 0.547 1.00 97.50 99 CYS A C 1
ATOM 782 O O . CYS A 1 99 ? 2.416 0.548 0.563 1.00 97.50 99 CYS A O 1
ATOM 784 N N . HIS A 1 100 ? 3.436 -1.184 -0.433 1.00 97.38 100 HIS A N 1
ATOM 785 C CA . HIS A 1 100 ? 3.685 -0.493 -1.690 1.00 97.38 100 HIS A CA 1
ATOM 786 C C . HIS A 1 100 ? 2.772 -1.078 -2.774 1.00 97.38 100 HIS A C 1
ATOM 788 O O . HIS A 1 100 ? 2.453 -2.271 -2.740 1.00 97.38 100 HIS A O 1
ATOM 794 N N . TYR A 1 101 ? 2.268 -0.234 -3.673 1.00 96.19 101 TYR A N 1
ATOM 795 C CA . TYR A 1 101 ? 1.357 -0.670 -4.735 1.00 96.19 101 TYR A CA 1
ATOM 796 C C . TYR A 1 101 ? 2.031 -0.755 -6.095 1.00 96.19 101 TYR A C 1
ATOM 798 O O . TYR A 1 101 ? 1.445 -1.348 -7.001 1.00 96.19 101 TYR A O 1
ATOM 806 N N . ASP A 1 102 ? 3.239 -0.221 -6.248 1.00 96.31 102 ASP A N 1
ATOM 807 C CA . ASP A 1 102 ? 4.021 -0.423 -7.452 1.00 96.31 102 ASP A CA 1
ATOM 808 C C . ASP A 1 102 ? 4.415 -1.902 -7.615 1.00 96.31 102 ASP A C 1
ATOM 810 O O . ASP A 1 102 ? 4.236 -2.754 -6.736 1.00 96.31 102 ASP A O 1
ATOM 814 N N . SER A 1 103 ? 4.889 -2.241 -8.805 1.00 96.38 103 SER A N 1
ATOM 815 C CA . SER A 1 103 ? 5.534 -3.524 -9.069 1.00 96.38 103 SER A CA 1
ATOM 816 C C . SER A 1 103 ? 6.906 -3.266 -9.649 1.00 96.38 103 SER A C 1
ATOM 818 O O . SER A 1 103 ? 7.051 -2.348 -10.454 1.00 96.38 103 SER A O 1
ATOM 820 N N . LYS A 1 104 ? 7.866 -4.145 -9.380 1.00 95.81 104 LYS A N 1
ATOM 821 C CA . LYS A 1 104 ? 9.189 -4.051 -9.987 1.00 95.81 104 LYS A CA 1
ATOM 822 C C . LYS A 1 104 ? 9.150 -3.976 -11.512 1.00 95.81 104 LYS A C 1
ATOM 824 O O . LYS A 1 104 ? 8.546 -4.826 -12.175 1.00 95.81 104 LYS A O 1
ATOM 829 N N . TYR A 1 105 ? 9.868 -3.004 -12.071 1.00 93.62 105 TYR A N 1
ATOM 830 C CA . TYR A 1 105 ? 10.110 -2.957 -13.506 1.00 93.62 105 TYR A CA 1
ATOM 831 C C . TYR A 1 105 ? 11.051 -4.091 -13.926 1.00 93.62 105 TYR A C 1
ATOM 833 O O . TYR A 1 105 ? 12.161 -4.238 -13.414 1.00 93.62 105 TYR A O 1
ATOM 841 N N . TYR A 1 106 ? 10.617 -4.869 -14.915 1.00 91.94 106 TYR A N 1
ATOM 842 C CA . TYR A 1 106 ? 11.482 -5.775 -15.656 1.00 91.94 106 TYR A CA 1
ATOM 843 C C . TYR A 1 106 ? 11.378 -5.449 -17.145 1.00 91.94 106 TYR A C 1
ATOM 845 O O . TYR A 1 106 ? 10.264 -5.368 -17.668 1.00 91.94 106 TYR A O 1
ATOM 853 N N . PRO A 1 107 ? 12.509 -5.312 -17.861 1.00 88.31 107 PRO A N 1
ATOM 854 C CA . PRO A 1 107 ? 12.474 -5.082 -19.297 1.00 88.31 107 PRO A CA 1
ATOM 855 C C . PRO A 1 107 ? 11.826 -6.272 -20.026 1.00 88.31 107 PRO A C 1
ATOM 857 O O . PRO A 1 107 ? 11.873 -7.397 -19.508 1.00 88.31 107 PRO A O 1
ATOM 860 N N . PRO A 1 108 ? 11.265 -6.057 -21.236 1.00 89.19 108 PRO A N 1
ATOM 861 C CA . PRO A 1 108 ? 10.633 -7.110 -22.022 1.00 89.19 108 PRO A CA 1
ATOM 862 C C . PRO A 1 108 ? 11.517 -8.353 -22.149 1.00 89.19 108 PRO A C 1
ATOM 864 O O . PRO A 1 108 ? 12.656 -8.290 -22.612 1.00 89.19 108 PRO A O 1
ATOM 867 N N . GLN A 1 109 ? 10.978 -9.494 -21.728 1.00 89.56 109 GLN A N 1
ATOM 868 C CA . GLN A 1 109 ? 11.685 -10.772 -21.731 1.00 89.56 109 GLN A CA 1
ATOM 869 C C . GLN A 1 109 ? 11.333 -11.589 -22.978 1.00 89.56 109 GLN A C 1
ATOM 871 O O . GLN A 1 109 ? 10.217 -11.516 -23.489 1.00 89.56 109 GLN A O 1
ATOM 876 N N . TRP A 1 110 ? 12.252 -12.449 -23.428 1.00 90.00 110 TRP A N 1
ATOM 877 C CA . TRP A 1 110 ? 12.072 -13.301 -24.617 1.00 90.00 110 TRP A CA 1
ATOM 878 C C . TRP A 1 110 ? 10.843 -14.224 -24.547 1.00 90.00 110 TRP A C 1
ATOM 880 O O . TRP A 1 110 ? 10.281 -14.591 -25.574 1.00 90.00 110 TRP A O 1
ATOM 890 N N . HIS A 1 111 ? 10.419 -14.601 -23.340 1.00 91.19 111 HIS A N 1
ATOM 891 C CA . HIS A 1 111 ? 9.256 -15.459 -23.108 1.00 91.19 111 HIS A CA 1
ATOM 892 C C . HIS A 1 111 ? 7.934 -14.681 -22.994 1.00 91.19 111 HIS A C 1
ATOM 894 O O . HIS A 1 111 ? 6.907 -15.291 -22.708 1.00 91.19 111 HIS A O 1
ATOM 900 N N . GLY A 1 112 ? 7.952 -13.348 -23.126 1.00 91.06 112 GLY A N 1
ATOM 901 C CA . GLY A 1 112 ? 6.750 -12.504 -23.103 1.00 91.06 112 GLY A CA 1
ATOM 902 C C . GLY A 1 112 ? 5.958 -12.540 -21.792 1.00 91.06 112 GLY A C 1
ATOM 903 O O . GLY A 1 112 ? 4.761 -12.286 -21.803 1.00 91.06 112 GLY A O 1
ATOM 904 N N . ARG A 1 113 ? 6.598 -12.893 -20.668 1.00 92.00 113 ARG A N 1
ATOM 905 C CA . ARG A 1 113 ? 5.944 -12.889 -19.347 1.00 92.00 113 ARG A CA 1
ATOM 906 C C . ARG A 1 113 ? 6.358 -11.632 -18.613 1.00 92.00 113 ARG A C 1
ATOM 908 O O . ARG A 1 113 ? 7.534 -11.272 -18.654 1.00 92.00 113 ARG A O 1
ATOM 915 N N . GLU A 1 114 ? 5.402 -11.045 -17.919 1.00 92.69 114 GLU A N 1
ATOM 916 C CA . GLU A 1 114 ? 5.581 -9.844 -17.117 1.00 92.69 114 GLU A CA 1
ATOM 917 C C . GLU A 1 114 ? 5.676 -10.202 -15.637 1.00 92.69 114 GLU A C 1
ATOM 919 O O . GLU A 1 114 ? 5.165 -11.233 -15.185 1.00 92.69 114 GLU A O 1
ATOM 924 N N . PHE A 1 115 ? 6.340 -9.339 -14.876 1.00 94.50 115 PHE A N 1
ATOM 925 C CA . PHE A 1 115 ? 6.306 -9.412 -13.427 1.00 94.50 115 PHE A CA 1
ATOM 926 C C . PHE A 1 115 ? 5.077 -8.663 -12.918 1.00 94.50 115 PHE A C 1
ATOM 928 O O . PHE A 1 115 ? 4.891 -7.486 -13.214 1.00 94.50 115 PHE A O 1
ATOM 935 N N . LEU A 1 116 ? 4.236 -9.371 -12.164 1.00 95.44 116 LEU A N 1
ATOM 936 C CA . LEU A 1 116 ? 2.969 -8.844 -11.653 1.00 95.44 116 LEU A CA 1
ATOM 937 C C . LEU A 1 116 ? 3.012 -8.551 -10.153 1.00 95.44 116 LEU A C 1
ATOM 939 O O . LEU A 1 116 ? 2.006 -8.113 -9.611 1.00 95.44 116 LEU A O 1
ATOM 943 N N . GLY A 1 117 ? 4.106 -8.860 -9.447 1.00 96.69 117 GLY A N 1
ATOM 944 C CA . GLY A 1 117 ? 4.228 -8.546 -8.019 1.00 96.69 117 GLY A CA 1
ATOM 945 C C . GLY A 1 117 ? 3.057 -9.053 -7.165 1.00 96.69 117 GLY A C 1
ATOM 946 O O . GLY A 1 117 ? 2.441 -8.282 -6.431 1.00 96.69 117 GLY A O 1
ATOM 947 N N . ALA A 1 118 ? 2.674 -10.330 -7.310 1.00 97.50 118 ALA A N 1
ATOM 948 C CA . ALA A 1 118 ? 1.480 -10.866 -6.646 1.00 97.50 118 ALA A CA 1
ATOM 949 C C . ALA A 1 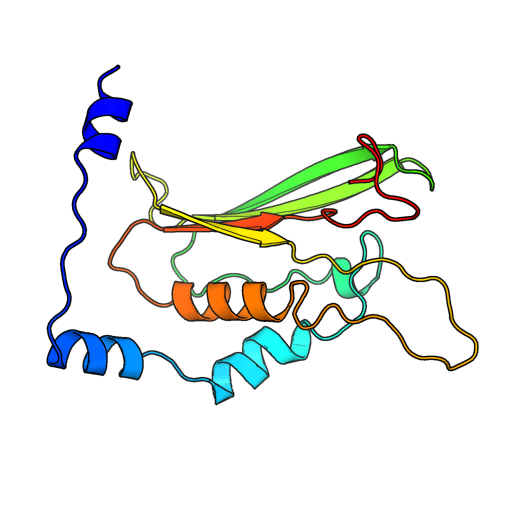118 ? 1.599 -10.804 -5.116 1.00 97.50 118 ALA A C 1
ATOM 951 O O . ALA A 1 118 ? 0.747 -10.240 -4.440 1.00 97.50 118 ALA A O 1
ATOM 952 N N . THR A 1 119 ? 2.679 -11.350 -4.562 1.00 98.12 119 THR A N 1
ATOM 953 C CA . THR A 1 119 ? 3.002 -11.228 -3.132 1.00 98.12 119 THR A CA 1
ATOM 954 C C . THR A 1 119 ? 3.697 -9.912 -2.798 1.00 98.12 119 THR A C 1
ATOM 956 O O . THR A 1 119 ? 3.903 -9.643 -1.622 1.00 98.12 119 THR A O 1
ATOM 959 N N . ASP A 1 120 ? 4.052 -9.138 -3.824 1.00 97.56 120 ASP A N 1
ATOM 960 C CA . ASP A 1 120 ? 5.028 -8.053 -3.770 1.00 97.56 120 ASP A CA 1
ATOM 961 C C . ASP A 1 120 ? 4.568 -6.834 -4.600 1.00 97.56 120 ASP A C 1
ATOM 963 O O . ASP A 1 120 ? 4.974 -6.636 -5.743 1.00 97.56 120 ASP A O 1
ATOM 967 N N . SER A 1 121 ? 3.565 -6.077 -4.156 1.00 97.62 121 SER A N 1
ATOM 968 C CA . SER A 1 121 ? 2.751 -6.279 -2.947 1.00 97.62 121 SER A CA 1
ATOM 969 C C . SER A 1 121 ? 1.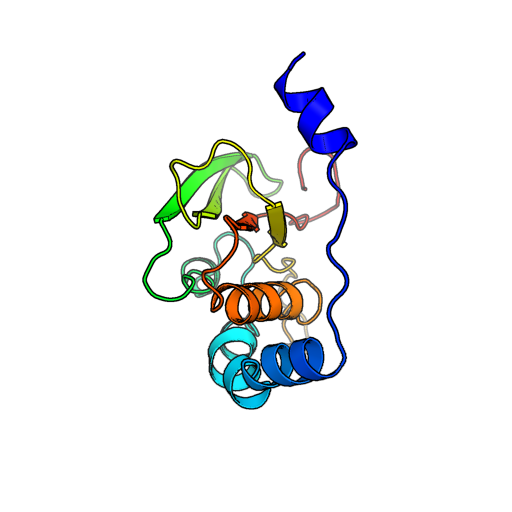239 -6.209 -3.233 1.00 97.62 121 SER A C 1
ATOM 971 O O . SER A 1 121 ? 0.464 -5.661 -2.446 1.00 97.62 121 SER A O 1
ATOM 973 N N . ALA A 1 122 ? 0.773 -6.830 -4.328 1.00 97.19 122 ALA A N 1
ATOM 974 C CA . ALA A 1 122 ? -0.654 -6.837 -4.693 1.00 97.19 122 ALA A CA 1
ATOM 975 C C . ALA A 1 122 ? -1.556 -7.505 -3.630 1.00 97.19 122 ALA A C 1
ATOM 977 O O . ALA A 1 122 ? -2.621 -6.986 -3.297 1.00 97.19 122 ALA A O 1
ATOM 978 N N . VAL A 1 123 ? -1.138 -8.642 -3.060 1.00 97.56 123 VAL A N 1
ATOM 979 C CA . VAL A 1 123 ? -1.852 -9.311 -1.956 1.00 97.56 123 VAL A CA 1
ATOM 980 C C . VAL A 1 123 ? -1.903 -8.425 -0.702 1.00 97.56 123 VAL A C 1
ATOM 982 O O . VAL A 1 123 ? -3.008 -8.227 -0.196 1.00 97.56 123 VAL A O 1
ATOM 985 N N . PRO A 1 124 ? -0.787 -7.846 -0.209 1.00 97.81 124 PRO A N 1
ATOM 986 C CA . PRO A 1 124 ? -0.828 -6.844 0.858 1.00 97.81 124 PRO A CA 1
ATOM 987 C C . PRO A 1 124 ? -1.800 -5.683 0.597 1.00 97.81 124 PRO A C 1
ATOM 989 O O . PRO A 1 124 ? -2.595 -5.355 1.482 1.00 97.81 124 PRO A O 1
ATOM 992 N N . CYS A 1 125 ? -1.808 -5.123 -0.619 1.00 95.81 125 CYS A N 1
ATOM 993 C CA . CYS A 1 125 ? -2.754 -4.072 -1.006 1.00 95.81 125 CYS A CA 1
ATOM 994 C C . CYS A 1 125 ? -4.210 -4.539 -0.846 1.00 95.81 125 CYS A C 1
ATOM 996 O O . CYS A 1 125 ? -5.011 -3.882 -0.178 1.00 95.81 125 CYS A O 1
ATOM 998 N N . ALA A 1 126 ? -4.544 -5.710 -1.397 1.00 94.50 126 ALA A N 1
ATOM 999 C CA . ALA A 1 126 ? -5.890 -6.278 -1.323 1.00 94.50 126 ALA A CA 1
ATOM 1000 C C . ALA A 1 126 ? -6.325 -6.585 0.122 1.00 94.50 126 ALA A C 1
ATOM 1002 O O . ALA A 1 126 ? -7.465 -6.317 0.499 1.00 94.50 126 ALA A O 1
ATOM 1003 N N . MET A 1 127 ? -5.410 -7.084 0.961 1.00 94.00 127 MET A N 1
ATOM 1004 C CA . MET A 1 127 ? -5.674 -7.314 2.385 1.00 94.00 127 MET A CA 1
ATOM 1005 C C . MET A 1 127 ? -6.018 -6.011 3.116 1.00 94.00 127 MET A C 1
ATOM 1007 O O . MET A 1 127 ? -6.938 -5.989 3.935 1.00 94.00 127 MET A O 1
ATOM 1011 N N . MET A 1 128 ? -5.304 -4.918 2.828 1.00 92.94 128 MET A N 1
ATOM 1012 C CA . MET A 1 128 ? -5.575 -3.608 3.431 1.00 92.94 128 MET A CA 1
ATOM 1013 C C . MET A 1 128 ? -6.925 -3.030 2.988 1.00 92.94 128 MET A C 1
ATOM 1015 O O . MET A 1 128 ? -7.655 -2.493 3.826 1.00 92.94 128 MET A O 1
ATOM 1019 N N . LEU A 1 129 ? -7.284 -3.177 1.710 1.00 90.19 129 LEU A N 1
ATOM 1020 C CA . LEU A 1 129 ? -8.584 -2.750 1.178 1.00 90.19 129 LEU A CA 1
ATOM 1021 C C . LEU A 1 129 ? -9.749 -3.518 1.820 1.00 90.19 129 LEU A C 1
ATOM 1023 O O . LEU A 1 129 ? -10.748 -2.908 2.209 1.00 90.19 129 LEU A O 1
ATOM 1027 N N . GLU A 1 130 ? -9.597 -4.829 2.020 1.00 87.81 130 GLU A N 1
ATOM 1028 C CA . GLU A 1 130 ? -10.606 -5.653 2.691 1.00 87.81 130 GLU A CA 1
ATOM 1029 C C . GLU A 1 130 ? -10.753 -5.284 4.181 1.00 87.81 130 GLU A C 1
ATOM 1031 O O . GLU A 1 130 ? -11.871 -5.106 4.677 1.00 87.81 130 GLU A O 1
ATOM 1036 N N . LEU A 1 131 ? -9.635 -5.066 4.890 1.00 84.44 131 LEU A N 1
ATOM 1037 C CA . LEU A 1 131 ? -9.625 -4.651 6.302 1.00 84.44 131 LEU A CA 1
ATOM 1038 C C . LEU A 1 131 ? -10.249 -3.266 6.536 1.00 84.44 131 LEU A C 1
ATOM 1040 O O . LEU A 1 131 ? -10.880 -3.043 7.573 1.00 84.44 131 LEU A O 1
ATOM 1044 N N . GLY A 1 132 ? -10.107 -2.340 5.581 1.00 71.44 132 GLY A N 1
ATOM 1045 C CA . GLY A 1 132 ? -10.618 -0.966 5.667 1.00 71.44 132 GLY A CA 1
ATOM 1046 C C . GLY A 1 132 ? -12.148 -0.838 5.751 1.00 71.44 132 GLY A C 1
ATOM 1047 O O . GLY A 1 132 ? -12.676 0.262 5.916 1.00 71.44 132 GLY A O 1
ATOM 1048 N N . SER A 1 133 ? -12.880 -1.951 5.676 1.00 63.69 133 SER A N 1
ATOM 1049 C CA . SER A 1 133 ? -14.343 -1.996 5.751 1.00 63.69 133 SER A CA 1
ATOM 1050 C C . SER A 1 133 ? -14.929 -1.864 7.172 1.00 63.69 133 SER A C 1
ATOM 1052 O O . SER A 1 133 ? -16.153 -1.816 7.301 1.00 63.69 133 SER A O 1
ATOM 1054 N N . ASN A 1 134 ? -14.115 -1.813 8.240 1.00 60.31 134 ASN A N 1
ATOM 1055 C CA . ASN A 1 134 ? -14.592 -1.797 9.635 1.00 60.31 134 ASN A CA 1
ATOM 1056 C C . ASN A 1 134 ? -14.412 -0.420 10.334 1.00 60.31 134 ASN A C 1
ATOM 1058 O O . ASN A 1 134 ? -13.283 0.056 10.449 1.00 60.31 134 ASN A O 1
ATOM 1062 N N . PRO A 1 135 ? -15.483 0.219 10.854 1.00 56.00 135 PRO A N 1
ATOM 1063 C CA . PRO A 1 135 ? -15.465 1.630 11.274 1.00 56.00 135 PRO A CA 1
ATOM 1064 C C . PRO A 1 135 ? -15.006 1.937 12.720 1.00 56.00 135 PRO A C 1
ATOM 1066 O O . PRO A 1 135 ? -14.967 3.107 13.096 1.00 56.00 135 PRO A O 1
ATOM 1069 N N . ASN A 1 136 ? -14.681 0.949 13.566 1.00 54.69 136 ASN A N 1
ATOM 1070 C CA . ASN A 1 136 ? -14.615 1.164 15.029 1.00 54.69 136 ASN A CA 1
ATOM 1071 C C . ASN A 1 136 ? -13.253 1.610 15.622 1.00 54.69 136 ASN A C 1
ATOM 1073 O O . ASN A 1 136 ? -13.151 1.780 16.837 1.00 54.69 136 ASN A O 1
ATOM 1077 N N . LEU A 1 137 ? -12.215 1.853 14.812 1.00 59.88 137 LEU A N 1
ATOM 1078 C CA . LEU A 1 137 ? -10.929 2.424 15.254 1.00 59.88 137 LEU A CA 1
ATOM 1079 C C . LEU A 1 137 ? -10.371 3.353 14.169 1.00 59.88 137 LEU A C 1
ATOM 1081 O O . LEU A 1 137 ? -10.422 2.999 12.999 1.00 59.88 137 LEU A O 1
ATOM 1085 N N . SER A 1 138 ? -9.805 4.516 14.528 1.00 71.56 138 SER A N 1
ATOM 1086 C CA . SER A 1 138 ? -9.125 5.367 13.536 1.00 71.56 138 SER A CA 1
ATOM 1087 C C . SER A 1 138 ? -7.881 4.648 13.001 1.00 71.56 138 SER A C 1
ATOM 1089 O O . SER A 1 138 ? -6.892 4.450 13.714 1.00 71.56 138 SER A O 1
ATOM 1091 N N . LEU A 1 139 ? -7.977 4.238 11.742 1.00 87.75 139 LEU A N 1
ATOM 1092 C CA . LEU A 1 139 ? -6.968 3.534 10.965 1.00 87.75 139 LEU A CA 1
ATOM 1093 C C . LEU A 1 139 ? -6.474 4.467 9.852 1.00 87.75 139 LEU A C 1
ATOM 1095 O O . LEU A 1 139 ? -7.225 5.304 9.350 1.00 87.75 139 LEU A O 1
ATOM 1099 N N . GLN A 1 140 ? -5.211 4.339 9.472 1.00 92.00 140 GLN A N 1
ATOM 1100 C CA . GLN A 1 140 ? -4.659 4.975 8.284 1.00 92.00 140 GLN A CA 1
ATOM 1101 C C . GLN A 1 140 ? -3.999 3.901 7.427 1.00 92.00 140 GLN A C 1
ATOM 1103 O O . GLN A 1 140 ? -3.278 3.050 7.948 1.00 92.00 140 GLN A O 1
ATOM 1108 N N . LEU A 1 141 ? -4.286 3.927 6.132 1.00 93.19 141 LEU A N 1
ATOM 1109 C CA . LEU A 1 141 ? -3.721 3.025 5.141 1.00 93.19 141 LEU A CA 1
ATOM 1110 C C . LEU A 1 141 ? -2.814 3.845 4.227 1.00 93.19 141 LEU A C 1
ATOM 1112 O O . LEU A 1 141 ? -3.250 4.872 3.704 1.00 93.19 141 LEU A O 1
ATOM 1116 N N . LEU A 1 142 ? -1.570 3.400 4.073 1.00 95.50 142 LEU A N 1
ATOM 1117 C CA . LEU A 1 142 ? -0.597 3.992 3.160 1.00 95.50 142 LEU A CA 1
ATOM 1118 C C . LEU A 1 142 ? -0.280 2.997 2.049 1.00 95.50 142 LEU A C 1
ATOM 1120 O O . LEU A 1 142 ? 0.143 1.876 2.326 1.00 95.50 142 LEU A O 1
ATOM 1124 N N . PHE A 1 143 ? -0.477 3.419 0.808 1.00 96.06 143 PHE A N 1
ATOM 1125 C CA . PHE A 1 143 ? -0.022 2.689 -0.367 1.00 96.06 143 PHE A CA 1
ATOM 1126 C C . PHE A 1 143 ? 1.112 3.505 -0.976 1.00 96.06 143 PHE A C 1
ATOM 1128 O O . PHE A 1 143 ? 0.870 4.552 -1.579 1.00 96.06 143 PHE A O 1
ATOM 1135 N N . PHE A 1 144 ? 2.340 3.070 -0.719 1.00 96.81 144 PHE A N 1
ATOM 1136 C CA . PHE A 1 144 ? 3.543 3.725 -1.212 1.00 96.81 144 PHE A CA 1
ATOM 1137 C C . PHE A 1 144 ? 3.763 3.425 -2.689 1.00 96.81 144 PHE A C 1
ATOM 1139 O O . PHE A 1 144 ? 3.462 2.328 -3.158 1.00 96.81 144 PHE A O 1
ATOM 1146 N N . ASP A 1 145 ? 4.280 4.417 -3.396 1.00 94.81 145 ASP A N 1
ATOM 1147 C CA . ASP A 1 145 ? 4.723 4.290 -4.775 1.00 94.81 145 ASP A CA 1
ATOM 1148 C C . ASP A 1 145 ? 6.250 4.258 -4.846 1.00 94.81 145 ASP A C 1
ATOM 1150 O O . ASP A 1 145 ? 6.917 4.921 -4.049 1.00 94.81 145 ASP A O 1
ATOM 1154 N N . GLY A 1 146 ? 6.786 3.535 -5.827 1.00 94.12 146 GLY A N 1
ATOM 1155 C CA . GLY A 1 146 ? 8.217 3.483 -6.111 1.00 94.12 146 GLY A CA 1
ATOM 1156 C C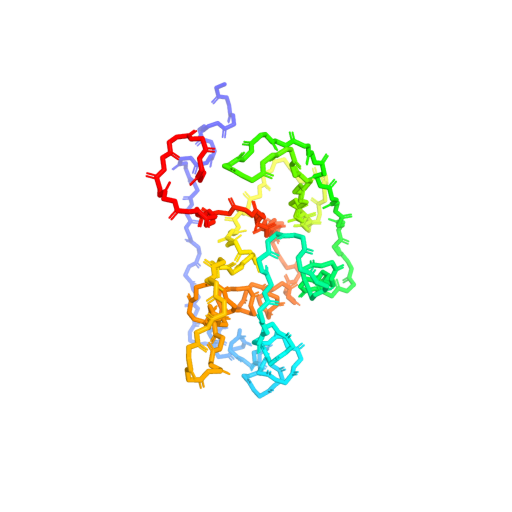 . GLY A 1 146 ? 9.067 2.853 -5.013 1.00 94.12 146 GLY A C 1
ATOM 1157 O O . GLY A 1 146 ? 10.178 3.322 -4.793 1.00 94.12 146 GLY A O 1
ATOM 1158 N N . GLU A 1 147 ? 8.563 1.831 -4.318 1.00 96.62 147 GLU A N 1
ATOM 1159 C CA . GLU A 1 147 ? 9.389 1.063 -3.375 1.00 96.62 147 GLU A CA 1
ATOM 1160 C C . GLU A 1 147 ? 10.465 0.259 -4.111 1.00 96.62 147 GLU A C 1
ATOM 1162 O O . GLU A 1 147 ? 11.597 0.132 -3.637 1.00 96.62 147 GLU A O 1
ATOM 1167 N N . GLU A 1 148 ? 10.130 -0.242 -5.301 1.00 96.19 148 GLU A N 1
ATOM 1168 C CA . GLU A 1 148 ? 11.028 -1.081 -6.068 1.00 96.19 148 GLU A CA 1
ATOM 1169 C C . GLU A 1 148 ? 12.058 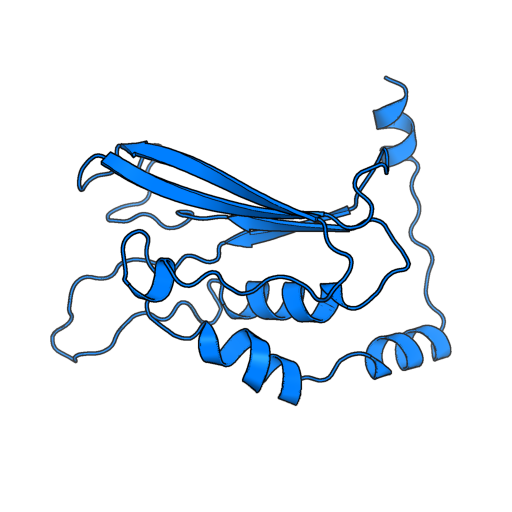-0.270 -6.849 1.00 96.19 148 GLU A C 1
ATOM 1171 O O . GLU A 1 148 ? 11.740 0.642 -7.617 1.00 96.19 148 GLU A O 1
ATOM 1176 N N . ALA A 1 149 ? 13.308 -0.726 -6.781 1.00 93.88 149 ALA A N 1
ATOM 1177 C CA . ALA A 1 149 ? 14.357 -0.254 -7.674 1.00 93.88 149 ALA A CA 1
ATOM 1178 C C . ALA A 1 149 ? 13.963 -0.462 -9.143 1.00 93.88 149 ALA A C 1
ATOM 1180 O O . ALA A 1 149 ? 13.591 -1.580 -9.538 1.00 93.88 149 ALA A O 1
ATOM 1181 N N . LEU A 1 150 ? 14.137 0.566 -9.975 1.00 91.94 150 LEU A N 1
ATOM 1182 C CA . LEU A 1 150 ? 13.883 0.483 -11.412 1.00 91.94 150 LEU A CA 1
ATOM 1183 C C . LEU A 1 150 ? 15.007 -0.250 -12.149 1.00 91.94 150 LEU A C 1
ATOM 1185 O O . LEU A 1 150 ? 14.758 -0.861 -13.188 1.00 91.94 150 LEU A O 1
ATOM 1189 N N . PHE A 1 151 ? 16.238 -0.207 -11.631 1.00 89.75 151 PHE A N 1
ATOM 1190 C CA . PHE A 1 151 ? 17.375 -0.923 -12.206 1.00 89.75 151 PHE A CA 1
ATOM 1191 C C . PHE A 1 151 ? 18.128 -1.758 -11.166 1.00 89.75 151 PHE A C 1
ATOM 1193 O O . PHE A 1 151 ? 18.222 -2.980 -11.302 1.00 89.75 151 PHE A O 1
ATOM 1200 N N . GLN A 1 152 ? 18.660 -1.119 -10.125 1.00 91.12 152 GLN A N 1
ATOM 1201 C CA . GLN A 1 152 ? 19.446 -1.761 -9.079 1.00 91.12 152 GLN A CA 1
ATOM 1202 C C . GLN A 1 152 ? 19.249 -1.045 -7.745 1.00 91.12 152 GLN A C 1
ATOM 1204 O O . GLN A 1 152 ? 19.487 0.151 -7.640 1.00 91.12 152 GLN A O 1
ATOM 1209 N N . TRP A 1 153 ? 18.937 -1.816 -6.702 1.00 91.12 153 TRP A N 1
ATOM 1210 C CA . TRP A 1 153 ? 18.730 -1.292 -5.353 1.00 91.12 153 TRP A CA 1
ATOM 1211 C C . TRP A 1 153 ? 19.913 -0.444 -4.867 1.00 91.12 153 TRP A C 1
ATOM 1213 O O . TRP A 1 153 ? 21.026 -0.949 -4.673 1.00 91.12 153 TRP A O 1
ATOM 1223 N N . THR A 1 154 ? 19.660 0.845 -4.650 1.00 89.56 154 THR A N 1
ATOM 1224 C CA . THR A 1 154 ? 20.603 1.832 -4.104 1.00 89.56 154 THR A CA 1
ATOM 1225 C C . THR A 1 154 ? 19.829 2.897 -3.334 1.00 89.56 154 THR A C 1
ATOM 1227 O O . THR A 1 154 ? 18.628 3.021 -3.505 1.00 89.56 154 THR A O 1
ATOM 1230 N N . SER A 1 155 ? 20.500 3.757 -2.562 1.00 86.31 155 SER A N 1
ATOM 1231 C CA . SER A 1 155 ? 19.831 4.855 -1.837 1.00 86.31 155 SER A CA 1
ATOM 1232 C C . SER A 1 155 ? 19.153 5.917 -2.723 1.00 86.31 155 SER A C 1
ATOM 1234 O O . SER A 1 155 ? 18.645 6.901 -2.197 1.00 86.31 155 SER A O 1
ATOM 1236 N N . THR A 1 156 ? 19.252 5.799 -4.048 1.00 84.25 156 THR A N 1
ATOM 1237 C CA . THR A 1 156 ? 18.651 6.707 -5.040 1.00 84.25 156 THR A CA 1
ATOM 1238 C C . THR A 1 156 ? 17.852 5.953 -6.110 1.00 84.25 156 THR A C 1
ATOM 1240 O O . THR A 1 156 ? 17.471 6.544 -7.114 1.00 84.25 156 THR A O 1
ATOM 1243 N N . ASP A 1 157 ? 17.661 4.646 -5.935 1.00 84.50 157 ASP A N 1
ATOM 1244 C CA . ASP A 1 157 ? 16.873 3.757 -6.800 1.00 84.50 157 ASP A CA 1
ATOM 1245 C C . ASP A 1 157 ? 16.159 2.731 -5.903 1.00 84.50 157 ASP A C 1
ATOM 1247 O O . ASP A 1 157 ? 16.350 1.528 -6.059 1.00 84.50 157 ASP A O 1
ATOM 1251 N N . SER A 1 158 ? 15.501 3.257 -4.863 1.00 75.69 158 SER A N 1
ATOM 1252 C CA . SER A 1 158 ? 14.565 2.650 -3.895 1.00 75.69 158 SER A CA 1
ATOM 1253 C C . SER A 1 158 ? 14.277 3.676 -2.796 1.00 75.69 158 SER A C 1
ATOM 1255 O O . SER A 1 158 ? 15.269 4.342 -2.399 1.00 75.69 158 SER A O 1
#